Protein AF-A0A0S8IIB1-F1 (afdb_monomer)

Secondary structure (DSSP, 8-state):
--S-SHHHHHHTTT--TT------HHHHHHHHHHH-STTTBS--BTTTB--B-HHHHHHHHHHHHHHHIIIII--

Radius of gyration: 13.67 Å; Cα contacts (8 Å, |Δi|>4): 67; chains: 1; bounding box: 34×18×37 Å

Sequence (75 aa):
PMRNIEPLKKIFQGNDKGIIFVDNEKVFKDEVAKYGHQDYFIDLMGGEFGHCTEKGNRLLAENIAKVILREVFGK

Mean predicted aligned error: 2.83 Å

Solvent-accessible surface area (backbone atoms only — not comparable to full-atom values): 4462 Å² total; per-residue (Å²): 93,44,57,79,54,64,69,60,51,59,75,35,63,95,67,47,85,91,64,82,86,80,84,41,24,68,69,46,49,58,50,32,73,73,67,38,59,73,58,35,25,76,46,64,54,93,83,41,35,61,52,55,28,74,60,26,48,49,54,52,50,53,56,51,48,56,47,47,47,51,76,69,66,63,112

Structure (mmCIF, N/CA/C/O backbone):
data_AF-A0A0S8IIB1-F1
#
_entry.id   AF-A0A0S8IIB1-F1
#
loop_
_atom_site.group_PDB
_atom_site.id
_atom_site.type_symbol
_atom_site.label_atom_id
_atom_site.label_alt_id
_atom_site.label_comp_id
_atom_site.label_asym_id
_atom_site.label_entity_id
_atom_site.label_seq_id
_atom_site.pdbx_PDB_ins_code
_atom_site.Cartn_x
_atom_site.Cart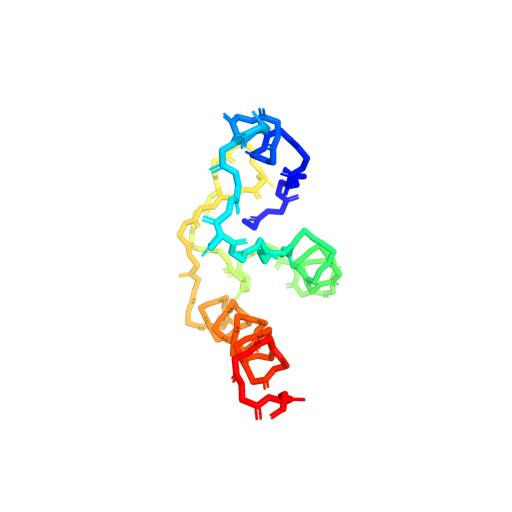n_y
_atom_site.Cartn_z
_atom_site.occupancy
_atom_site.B_iso_or_equiv
_atom_site.auth_seq_id
_atom_site.auth_comp_id
_atom_site.auth_asym_id
_atom_site.auth_atom_id
_atom_site.pdbx_PDB_model_num
ATOM 1 N N . PRO A 1 1 ? 6.466 3.764 1.314 1.00 78.69 1 PRO A N 1
ATOM 2 C CA . PRO A 1 1 ? 6.699 2.573 0.453 1.00 78.69 1 PRO A CA 1
ATOM 3 C C . PRO A 1 1 ? 8.156 2.575 -0.030 1.00 78.69 1 PRO A C 1
ATOM 5 O O . PRO A 1 1 ? 8.446 3.384 -0.884 1.00 78.69 1 PRO A O 1
ATOM 8 N N . MET A 1 2 ? 9.177 1.949 0.546 1.00 95.94 2 MET A N 1
ATOM 9 C CA . MET A 1 2 ? 9.450 0.566 0.951 1.00 95.94 2 MET A CA 1
ATOM 10 C C . MET A 1 2 ? 10.156 0.528 2.322 1.00 95.94 2 MET A C 1
ATOM 12 O O . MET A 1 2 ? 10.887 -0.403 2.644 1.00 95.94 2 MET A O 1
ATOM 16 N N . ARG A 1 3 ? 9.998 1.598 3.104 1.00 95.19 3 ARG A N 1
AT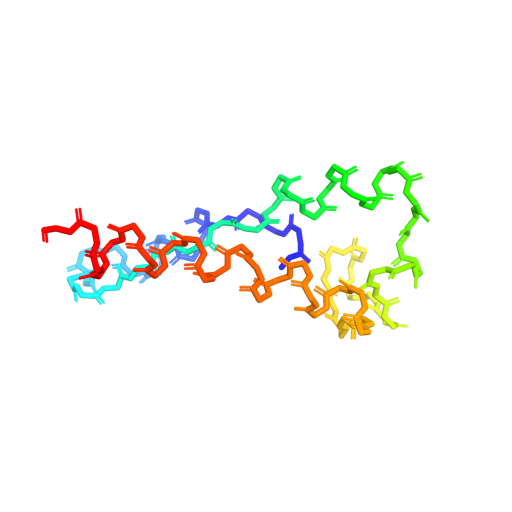OM 17 C CA . ARG A 1 3 ? 10.602 1.740 4.427 1.00 95.19 3 ARG A CA 1
ATOM 18 C C . ARG A 1 3 ? 9.849 0.929 5.470 1.00 95.19 3 ARG A C 1
ATOM 20 O O . ARG A 1 3 ? 8.621 0.865 5.429 1.00 95.19 3 ARG A O 1
ATOM 27 N N . ASN A 1 4 ? 10.606 0.438 6.441 1.00 95.69 4 ASN A N 1
ATOM 28 C CA . ASN A 1 4 ? 10.088 -0.222 7.628 1.00 95.69 4 ASN A CA 1
ATOM 29 C C . ASN A 1 4 ? 9.129 0.693 8.407 1.00 95.69 4 ASN A C 1
ATOM 31 O O . ASN A 1 4 ? 9.418 1.873 8.623 1.00 95.69 4 ASN A O 1
ATOM 35 N N . ILE A 1 5 ? 7.986 0.136 8.815 1.00 96.56 5 ILE A N 1
ATOM 36 C CA . ILE A 1 5 ? 6.933 0.829 9.565 1.00 96.56 5 ILE A CA 1
ATOM 37 C C . ILE A 1 5 ? 7.241 0.980 11.062 1.00 96.56 5 ILE A C 1
ATOM 39 O O . ILE A 1 5 ? 6.679 1.851 11.725 1.00 96.56 5 ILE A O 1
ATOM 43 N N . GLU A 1 6 ? 8.144 0.174 11.616 1.00 97.62 6 GLU A N 1
ATOM 44 C CA . GLU A 1 6 ? 8.450 0.150 13.050 1.00 97.62 6 GLU A CA 1
ATOM 45 C C . GLU A 1 6 ? 8.926 1.502 13.613 1.00 97.62 6 GLU A C 1
ATOM 47 O O . GLU A 1 6 ? 8.448 1.889 14.681 1.00 97.62 6 GLU A O 1
ATOM 52 N N . PRO A 1 7 ? 9.786 2.291 12.934 1.00 96.25 7 PRO A N 1
ATOM 53 C CA . PRO A 1 7 ? 10.111 3.643 13.384 1.00 96.25 7 PRO A CA 1
ATOM 54 C C . PRO A 1 7 ? 8.880 4.549 13.503 1.00 96.25 7 PRO A C 1
ATOM 56 O O . PRO A 1 7 ? 8.798 5.336 14.442 1.00 96.25 7 PRO A O 1
ATOM 59 N N . LEU A 1 8 ? 7.907 4.418 12.594 1.00 95.44 8 LEU A N 1
ATOM 60 C CA . LEU A 1 8 ? 6.671 5.198 12.645 1.00 95.44 8 LEU A CA 1
ATOM 61 C C . LEU A 1 8 ? 5.806 4.775 13.836 1.00 95.44 8 LEU A C 1
ATOM 63 O O . LEU A 1 8 ? 5.338 5.633 14.575 1.00 95.44 8 LEU A O 1
ATOM 67 N N . LYS A 1 9 ? 5.649 3.468 14.075 1.00 97.19 9 LYS A N 1
ATOM 68 C CA . LYS A 1 9 ? 4.927 2.964 15.256 1.00 97.19 9 LYS A CA 1
ATOM 69 C C . LYS A 1 9 ? 5.553 3.455 16.560 1.00 97.19 9 LYS A C 1
ATOM 71 O O . LYS A 1 9 ? 4.832 3.868 17.460 1.00 97.19 9 LYS A O 1
ATOM 76 N N . LYS A 1 10 ? 6.889 3.471 16.643 1.00 97.69 10 LYS A N 1
ATOM 77 C CA . LYS A 1 10 ? 7.622 3.974 17.816 1.00 97.69 10 LYS A CA 1
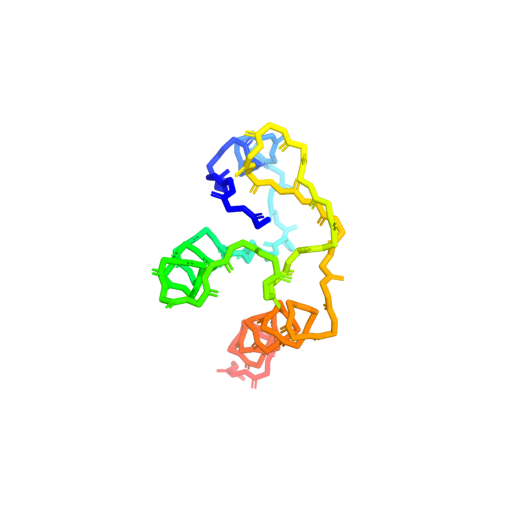ATOM 78 C C . LYS A 1 10 ? 7.337 5.445 18.116 1.00 97.69 10 LYS A C 1
ATOM 80 O O . LYS A 1 10 ? 7.229 5.797 19.283 1.00 97.69 10 LYS A O 1
ATOM 85 N N . ILE A 1 11 ? 7.170 6.292 17.096 1.00 97.38 11 ILE A N 1
ATOM 86 C CA . ILE A 1 11 ? 6.815 7.713 17.284 1.00 97.38 11 ILE A CA 1
ATOM 87 C C . ILE A 1 11 ? 5.462 7.862 17.996 1.00 97.38 11 ILE A C 1
ATOM 89 O O . ILE A 1 11 ? 5.296 8.760 18.816 1.00 97.38 11 ILE A O 1
ATOM 93 N N . PHE A 1 12 ? 4.512 6.972 17.709 1.00 97.19 12 PHE A N 1
ATOM 94 C CA . PHE A 1 12 ? 3.173 6.984 18.303 1.00 97.19 12 PHE A CA 1
ATOM 95 C C . PHE A 1 12 ? 3.029 6.039 19.501 1.00 97.19 12 PHE A C 1
ATOM 97 O O . PHE A 1 12 ? 1.921 5.856 20.003 1.00 97.19 12 PHE A O 1
ATOM 104 N N . GLN A 1 13 ? 4.121 5.436 19.979 1.00 95.81 13 GLN A N 1
ATOM 105 C CA . GLN A 1 13 ? 4.072 4.478 21.077 1.00 95.81 13 GLN A CA 1
ATOM 106 C C . GLN A 1 13 ? 3.462 5.127 22.328 1.00 95.81 13 GLN A C 1
ATOM 108 O O . GLN A 1 13 ? 3.934 6.157 22.804 1.00 95.81 13 GLN A O 1
ATOM 113 N N . GLY A 1 14 ? 2.401 4.513 22.858 1.00 95.56 14 GLY A N 1
ATOM 114 C CA . GLY A 1 14 ? 1.655 5.027 24.010 1.00 95.56 14 GLY A CA 1
ATOM 115 C C . GLY A 1 14 ? 0.546 6.033 23.670 1.00 95.56 14 GLY A C 1
ATOM 116 O O . GLY A 1 14 ? -0.222 6.378 24.561 1.00 95.56 14 GLY A O 1
ATOM 117 N N . ASN A 1 15 ? 0.423 6.460 22.407 1.00 95.88 15 ASN A N 1
ATOM 118 C CA . ASN A 1 15 ? -0.614 7.367 21.895 1.00 95.88 15 ASN A CA 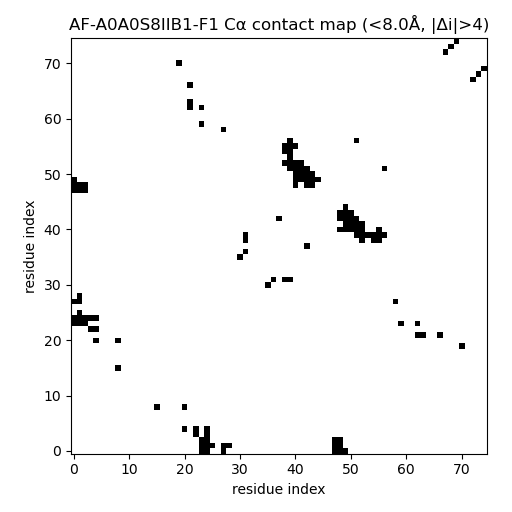1
ATOM 119 C C . ASN A 1 15 ? -1.205 6.870 20.557 1.00 95.88 15 ASN A C 1
ATOM 121 O O . ASN A 1 15 ? -1.618 7.658 19.709 1.00 95.88 15 ASN A O 1
ATOM 125 N N . ASP A 1 16 ? -1.244 5.558 20.347 1.00 95.56 16 ASP A N 1
ATOM 126 C CA . ASP A 1 16 ? -1.663 4.908 19.102 1.00 95.56 16 ASP A CA 1
ATOM 127 C C . ASP A 1 16 ? -3.161 4.564 19.050 1.00 95.56 16 ASP A C 1
ATOM 129 O O . ASP A 1 16 ? -3.653 3.997 18.071 1.00 95.56 16 ASP A O 1
ATOM 133 N N . LYS A 1 17 ? -3.928 4.937 20.081 1.00 95.81 17 LYS A N 1
ATOM 134 C CA . LYS A 1 17 ? -5.372 4.689 20.129 1.00 95.81 17 LYS A CA 1
ATOM 135 C C . LYS A 1 17 ? -6.079 5.375 18.956 1.00 95.81 17 LYS A C 1
ATOM 137 O O . LYS A 1 17 ? -6.091 6.596 18.849 1.00 95.81 17 LYS A O 1
ATOM 142 N N . GLY A 1 18 ? -6.735 4.573 18.121 1.00 94.19 18 GLY A N 1
ATOM 143 C CA . GLY A 1 18 ? -7.449 5.049 16.932 1.00 94.19 18 GLY A CA 1
ATOM 144 C C . GLY A 1 18 ? -6.571 5.195 15.686 1.00 94.19 18 GLY A C 1
ATOM 145 O O . GLY A 1 18 ? -7.087 5.573 14.637 1.00 94.19 18 GLY A O 1
ATOM 146 N N . ILE A 1 19 ? -5.278 4.867 15.765 1.00 96.50 19 ILE A N 1
ATOM 147 C CA . ILE A 1 19 ? -4.376 4.849 14.614 1.00 96.50 19 ILE A CA 1
ATOM 148 C C . ILE A 1 19 ? -4.343 3.440 14.022 1.00 96.50 19 ILE A C 1
ATOM 150 O O . ILE A 1 19 ? -4.070 2.461 14.712 1.00 96.50 19 ILE A O 1
ATOM 154 N N . ILE A 1 20 ? -4.592 3.340 12.716 1.00 96.56 20 ILE A N 1
ATOM 155 C CA . ILE A 1 20 ? -4.418 2.103 11.953 1.00 96.56 20 ILE A CA 1
ATOM 156 C C . ILE A 1 20 ? -3.136 2.233 11.134 1.00 96.56 20 ILE A C 1
ATOM 158 O O . ILE A 1 20 ? -3.023 3.087 10.256 1.00 96.56 20 ILE A O 1
ATOM 162 N N . PHE A 1 21 ? -2.165 1.370 11.415 1.00 97.00 21 PHE A N 1
ATOM 163 C CA . PHE A 1 21 ? -0.898 1.328 10.692 1.00 97.00 21 PHE A CA 1
ATOM 164 C C . PHE A 1 21 ? -1.007 0.417 9.466 1.00 97.00 21 PHE A C 1
ATOM 166 O O . PHE A 1 21 ? -1.347 -0.759 9.589 1.00 97.00 21 PHE A O 1
ATOM 173 N N . VAL A 1 22 ? -0.676 0.949 8.287 1.00 97.19 22 VAL A N 1
ATOM 174 C CA . VAL A 1 22 ? -0.654 0.194 7.024 1.00 97.19 22 VAL A CA 1
ATOM 175 C C . VAL A 1 22 ? 0.789 -0.012 6.577 1.00 97.19 22 VAL A C 1
ATOM 177 O O . VAL A 1 22 ? 1.461 0.936 6.165 1.00 97.19 22 VAL A O 1
ATOM 180 N N . ASP A 1 23 ? 1.261 -1.256 6.643 1.00 96.94 23 ASP A N 1
ATOM 181 C CA . ASP A 1 23 ? 2.583 -1.626 6.143 1.00 96.94 23 ASP A CA 1
ATOM 182 C C . ASP A 1 23 ? 2.557 -1.826 4.622 1.00 96.94 23 ASP A C 1
ATOM 184 O O . ASP A 1 23 ? 1.754 -2.588 4.084 1.00 96.94 23 ASP A O 1
ATOM 188 N N . ASN A 1 24 ? 3.448 -1.113 3.937 1.00 97.38 24 ASN A N 1
ATOM 189 C CA . ASN A 1 24 ? 3.615 -1.146 2.489 1.00 97.38 24 ASN A CA 1
ATOM 190 C C . ASN A 1 24 ? 4.970 -1.731 2.067 1.00 97.38 24 ASN A C 1
ATOM 192 O O . ASN A 1 24 ? 5.202 -1.880 0.870 1.00 97.38 24 ASN A O 1
ATOM 196 N N . GLU A 1 25 ? 5.881 -2.012 3.004 1.00 97.44 25 GLU A N 1
ATOM 197 C CA . GLU A 1 25 ? 7.266 -2.374 2.701 1.00 97.44 25 GLU A CA 1
ATOM 198 C C . GLU A 1 25 ? 7.334 -3.615 1.819 1.00 97.44 25 GLU A C 1
ATOM 200 O O . GLU A 1 25 ? 7.813 -3.539 0.688 1.00 97.44 25 GLU A O 1
ATOM 205 N N . LYS A 1 26 ? 6.812 -4.742 2.311 1.00 97.19 26 LYS A N 1
ATOM 206 C CA . LYS A 1 26 ? 6.918 -6.017 1.601 1.00 97.19 26 LYS A CA 1
ATOM 207 C C . LYS A 1 26 ? 6.219 -5.981 0.243 1.00 97.19 26 LYS A C 1
ATOM 209 O O . LYS A 1 26 ? 6.797 -6.415 -0.745 1.00 97.19 26 LYS A O 1
ATOM 214 N N . VAL A 1 27 ? 5.002 -5.439 0.194 1.00 97.44 27 VAL A N 1
ATOM 215 C CA . VAL A 1 27 ? 4.194 -5.388 -1.034 1.00 97.44 27 VAL A CA 1
ATOM 216 C C . VAL A 1 27 ? 4.906 -4.589 -2.125 1.00 97.44 27 VAL A C 1
ATOM 218 O O . VAL A 1 27 ? 4.995 -5.051 -3.257 1.00 97.44 27 VAL A O 1
ATOM 221 N N . PHE A 1 28 ? 5.474 -3.428 -1.788 1.00 98.00 28 PHE A N 1
ATOM 222 C CA . PHE A 1 28 ? 6.232 -2.650 -2.765 1.00 98.00 28 PHE A CA 1
ATOM 223 C C . PHE A 1 28 ? 7.567 -3.308 -3.124 1.00 98.00 28 PHE A C 1
ATOM 225 O O . PHE A 1 28 ? 7.902 -3.340 -4.302 1.00 98.00 28 PHE A O 1
ATOM 232 N N . LYS A 1 29 ? 8.312 -3.864 -2.156 1.00 97.88 29 LYS A N 1
ATOM 233 C CA . LYS A 1 29 ? 9.589 -4.548 -2.435 1.00 97.88 29 LYS A CA 1
ATOM 234 C C . LYS A 1 29 ? 9.410 -5.727 -3.388 1.00 97.88 29 LYS A C 1
ATOM 236 O O . LYS A 1 29 ? 10.183 -5.858 -4.332 1.00 97.88 29 LYS A O 1
ATOM 241 N N . ASP A 1 30 ? 8.386 -6.551 -3.169 1.00 98.25 30 ASP A N 1
ATOM 242 C CA . ASP A 1 30 ? 8.099 -7.708 -4.020 1.00 98.25 30 ASP A CA 1
ATOM 243 C C . ASP A 1 30 ? 7.765 -7.285 -5.459 1.00 98.25 30 ASP A C 1
ATOM 245 O O . ASP A 1 30 ? 8.201 -7.920 -6.415 1.00 98.25 30 ASP A O 1
ATOM 249 N N . GLU A 1 31 ? 6.988 -6.215 -5.625 1.00 98.00 31 GLU A N 1
ATOM 250 C CA . GLU A 1 31 ? 6.553 -5.738 -6.937 1.00 98.00 31 GLU A CA 1
ATOM 251 C C . GLU A 1 31 ? 7.666 -4.996 -7.690 1.00 98.00 31 GLU A C 1
ATOM 253 O O . GLU A 1 31 ? 7.899 -5.247 -8.874 1.00 98.00 31 GLU A O 1
ATOM 258 N N . VAL A 1 32 ? 8.432 -4.160 -6.991 1.00 96.62 32 VAL A N 1
ATOM 259 C CA . VAL A 1 32 ? 9.623 -3.495 -7.534 1.00 96.62 32 VAL A CA 1
ATOM 260 C C . VAL A 1 32 ? 10.690 -4.511 -7.937 1.00 96.62 32 VAL A C 1
ATOM 262 O O . VAL A 1 32 ? 11.334 -4.332 -8.967 1.00 96.62 32 VAL A O 1
ATOM 265 N N . ALA A 1 33 ? 10.865 -5.600 -7.183 1.00 97.06 33 ALA A N 1
ATOM 266 C CA . ALA A 1 33 ? 11.805 -6.659 -7.547 1.00 97.06 33 ALA A CA 1
ATOM 267 C C . ALA A 1 33 ? 11.423 -7.376 -8.855 1.00 97.06 33 ALA A C 1
ATOM 269 O O . ALA A 1 33 ? 12.306 -7.858 -9.562 1.00 97.06 33 ALA A O 1
ATOM 270 N N . LYS A 1 34 ? 10.127 -7.443 -9.190 1.00 97.81 34 LYS A N 1
ATOM 271 C CA . LYS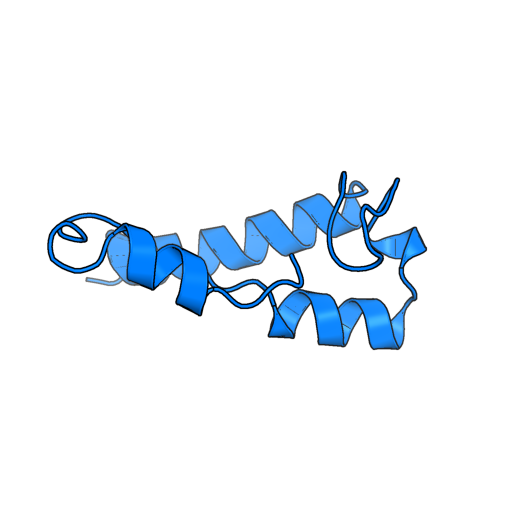 A 1 34 ? 9.632 -8.091 -10.417 1.00 97.81 34 LYS A CA 1
ATOM 272 C C . LYS A 1 34 ? 9.691 -7.181 -11.637 1.00 97.81 34 LYS A C 1
ATOM 274 O O . LYS A 1 34 ? 10.054 -7.643 -12.713 1.00 97.81 34 LYS A O 1
ATOM 279 N N . TYR A 1 35 ? 9.295 -5.920 -11.480 1.00 97.06 35 TYR A N 1
ATOM 280 C CA . TYR A 1 35 ? 9.061 -5.022 -12.617 1.00 97.06 35 TYR A CA 1
ATOM 281 C C . TYR A 1 35 ? 10.008 -3.817 -12.665 1.00 97.06 35 TYR A C 1
ATOM 283 O O . TYR A 1 35 ? 10.006 -3.061 -13.629 1.00 97.06 35 TYR A O 1
ATOM 291 N N . GLY A 1 36 ? 10.851 -3.648 -11.649 1.00 95.31 36 GLY A N 1
ATOM 292 C CA . GLY A 1 36 ? 11.767 -2.523 -11.530 1.00 95.31 36 GLY A CA 1
ATOM 293 C C . GLY A 1 36 ? 11.144 -1.303 -10.853 1.00 95.31 36 GLY A C 1
ATOM 294 O O . GLY A 1 36 ? 9.934 -1.174 -10.675 1.00 95.31 36 GLY A O 1
ATOM 295 N N . HIS A 1 37 ? 12.014 -0.380 -10.453 1.00 96.12 37 HIS A N 1
ATOM 296 C CA . HIS A 1 37 ? 11.625 0.818 -9.711 1.00 96.12 37 HIS A CA 1
ATOM 297 C C . HIS A 1 37 ? 10.782 1.791 -10.544 1.00 96.12 37 HIS A C 1
ATOM 299 O O . HIS A 1 37 ? 9.809 2.338 -10.033 1.00 96.12 37 HIS A O 1
ATOM 305 N N . GLN A 1 38 ? 11.133 1.984 -11.820 1.00 95.94 38 GLN A N 1
ATOM 306 C CA . GLN A 1 38 ? 10.495 2.966 -12.710 1.00 95.94 38 GLN A CA 1
ATOM 307 C C . GLN A 1 38 ? 9.022 2.647 -13.006 1.00 95.94 38 GLN A C 1
ATOM 309 O O . GLN A 1 38 ? 8.243 3.543 -13.311 1.00 95.94 38 GLN A O 1
ATOM 314 N N . ASP A 1 39 ? 8.623 1.384 -12.851 1.00 97.69 39 ASP A N 1
ATOM 315 C CA . ASP A 1 39 ? 7.234 0.955 -12.998 1.00 97.69 39 ASP A CA 1
ATOM 316 C C . ASP A 1 39 ? 6.335 1.473 -11.869 1.00 97.69 39 ASP A C 1
ATOM 318 O O . ASP A 1 39 ? 5.137 1.689 -12.065 1.00 97.69 39 ASP A O 1
ATOM 322 N N . TYR A 1 40 ? 6.904 1.680 -10.681 1.00 97.44 40 TYR A N 1
ATOM 323 C CA . TYR A 1 40 ? 6.166 2.020 -9.465 1.00 97.44 40 TYR A CA 1
ATOM 324 C C . TYR A 1 40 ? 6.456 3.433 -8.957 1.00 97.44 40 TYR A C 1
ATOM 326 O O . TYR A 1 40 ? 5.627 4.000 -8.244 1.00 97.44 40 TYR A O 1
ATOM 334 N N . PHE A 1 41 ? 7.581 4.027 -9.355 1.00 97.88 41 PHE A N 1
ATOM 335 C CA . PHE A 1 41 ? 8.043 5.326 -8.882 1.00 97.88 41 PHE A CA 1
ATOM 336 C C . PHE A 1 41 ? 8.468 6.243 -10.035 1.00 97.88 41 PHE A C 1
ATOM 338 O O . PHE A 1 41 ? 9.210 5.832 -10.923 1.00 97.88 41 PHE A O 1
ATOM 345 N N . ILE A 1 42 ? 8.014 7.499 -9.985 1.00 97.25 42 ILE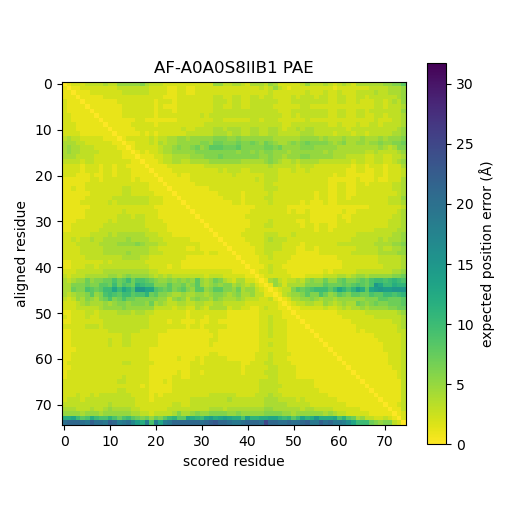 A N 1
ATOM 346 C CA . ILE A 1 42 ? 8.450 8.595 -10.866 1.00 97.25 42 ILE A CA 1
ATOM 347 C C . ILE A 1 42 ? 9.841 9.072 -10.440 1.00 97.25 42 ILE A C 1
ATOM 349 O O . ILE A 1 42 ? 10.704 9.334 -11.274 1.00 97.25 42 ILE A O 1
ATOM 353 N N . ASP A 1 43 ? 10.063 9.153 -9.130 1.00 95.19 43 ASP A N 1
ATOM 354 C CA . ASP A 1 43 ? 11.340 9.487 -8.517 1.00 95.19 43 ASP A CA 1
ATOM 355 C C . ASP A 1 43 ? 11.585 8.638 -7.267 1.00 95.19 43 ASP A C 1
ATOM 357 O O . ASP A 1 43 ? 10.682 7.999 -6.726 1.00 95.19 43 ASP A O 1
ATOM 361 N N . LEU A 1 44 ? 12.841 8.609 -6.821 1.00 92.12 44 LEU A N 1
ATOM 362 C CA . LEU A 1 44 ? 13.236 7.925 -5.599 1.00 92.12 44 LEU A CA 1
ATOM 363 C C . LEU A 1 44 ? 14.176 8.793 -4.778 1.00 92.12 44 LEU A C 1
ATOM 365 O O . LEU A 1 44 ? 15.255 9.183 -5.219 1.00 92.12 44 LEU A O 1
ATOM 369 N N . MET A 1 45 ? 13.794 9.004 -3.530 1.00 87.25 45 MET A N 1
ATOM 370 C CA . MET A 1 45 ? 14.639 9.525 -2.477 1.00 87.25 45 MET A CA 1
ATOM 371 C C . MET A 1 45 ? 15.289 8.355 -1.736 1.00 87.25 45 MET A C 1
ATOM 373 O O . MET A 1 45 ? 14.612 7.470 -1.206 1.00 87.25 45 MET A O 1
ATOM 377 N N . GLY A 1 46 ? 16.624 8.324 -1.735 1.00 81.38 46 GLY A N 1
ATOM 378 C CA . GLY A 1 46 ? 17.403 7.283 -1.055 1.00 81.38 46 GLY A CA 1
ATOM 379 C C . GLY A 1 46 ? 17.198 5.865 -1.600 1.00 81.38 46 GLY A C 1
ATOM 380 O O . GLY A 1 46 ? 17.541 4.912 -0.916 1.00 81.38 46 GLY A O 1
ATOM 381 N N . GLY A 1 47 ? 16.616 5.712 -2.797 1.00 82.50 47 GLY A N 1
ATOM 382 C CA . GLY A 1 47 ? 16.283 4.404 -3.376 1.00 82.50 47 GLY A CA 1
ATOM 383 C C . GLY A 1 47 ? 15.119 3.685 -2.687 1.00 82.50 47 GLY A C 1
ATOM 384 O O . GLY A 1 47 ? 14.830 2.541 -3.020 1.00 82.50 47 GLY A O 1
ATOM 385 N N . GLU A 1 48 ? 14.445 4.334 -1.734 1.00 84.75 48 GLU A N 1
ATOM 386 C CA . GLU A 1 48 ? 13.491 3.655 -0.859 1.00 84.75 48 GLU A CA 1
ATOM 387 C C . GLU A 1 48 ? 12.058 4.148 -0.998 1.00 84.75 48 GLU A C 1
ATOM 389 O O . GLU A 1 48 ? 11.161 3.371 -0.702 1.00 84.75 48 GLU A O 1
ATOM 394 N N . PHE A 1 49 ? 11.812 5.405 -1.372 1.00 90.12 49 PHE A N 1
ATOM 395 C CA . PHE A 1 49 ? 10.467 5.982 -1.490 1.00 90.12 49 PHE A CA 1
ATOM 396 C C . PHE A 1 49 ? 10.479 7.226 -2.381 1.00 90.12 49 PHE A C 1
ATOM 398 O O . PHE A 1 49 ? 11.514 7.862 -2.529 1.00 90.12 49 PHE A O 1
ATOM 405 N N . GLY A 1 50 ? 9.330 7.611 -2.925 1.00 94.19 50 GLY A N 1
ATOM 406 C CA . GLY A 1 50 ? 9.183 8.814 -3.744 1.00 94.19 50 GLY A CA 1
ATOM 407 C C . GLY A 1 50 ? 7.764 8.941 -4.283 1.00 94.19 50 GLY A C 1
ATOM 408 O O . GLY A 1 50 ? 6.848 8.269 -3.789 1.00 94.19 50 GLY A O 1
ATOM 409 N N . HIS A 1 51 ? 7.573 9.789 -5.288 1.00 97.44 51 HIS A N 1
ATOM 410 C CA . HIS A 1 51 ? 6.286 9.928 -5.960 1.00 97.44 51 HIS A CA 1
ATOM 411 C C . HIS A 1 51 ? 5.982 8.665 -6.766 1.00 97.44 51 HIS A C 1
ATOM 413 O O . HIS A 1 51 ? 6.789 8.211 -7.576 1.00 97.44 51 HIS A O 1
ATOM 419 N N . CYS A 1 52 ? 4.812 8.075 -6.535 1.00 97.75 52 CYS A N 1
ATOM 420 C CA . CYS A 1 52 ? 4.387 6.881 -7.254 1.00 97.75 52 CYS A CA 1
ATOM 421 C C . CYS A 1 52 ? 3.909 7.221 -8.672 1.00 97.75 52 CYS A C 1
ATOM 423 O O . CYS A 1 52 ? 3.301 8.268 -8.899 1.00 97.75 52 CYS A O 1
ATOM 425 N N . THR A 1 53 ? 4.116 6.292 -9.605 1.00 98.38 53 THR A N 1
ATOM 426 C CA . THR A 1 53 ? 3.401 6.276 -10.892 1.00 98.38 53 THR A CA 1
ATOM 427 C C . THR A 1 53 ? 1.910 5.987 -10.668 1.00 98.38 53 THR A C 1
ATOM 429 O O . THR A 1 53 ? 1.483 5.678 -9.553 1.00 98.38 53 THR A O 1
ATOM 432 N N . GLU A 1 54 ? 1.091 6.006 -11.722 1.00 98.56 54 GLU A N 1
ATOM 433 C CA . GLU A 1 54 ? -0.300 5.529 -11.640 1.00 98.56 54 GLU A CA 1
ATOM 434 C C . GLU A 1 54 ? -0.382 4.082 -11.123 1.00 98.56 54 GLU A C 1
ATOM 436 O O . GLU A 1 54 ? -1.178 3.778 -10.232 1.00 98.56 54 GLU A O 1
ATOM 441 N N . LYS A 1 55 ? 0.503 3.206 -11.615 1.00 98.31 55 LYS A N 1
ATOM 442 C CA . LYS A 1 55 ? 0.617 1.806 -11.181 1.00 98.31 55 LYS A CA 1
ATOM 443 C C . LYS A 1 55 ? 1.020 1.702 -9.704 1.00 98.31 55 LYS A C 1
ATOM 445 O O . LYS A 1 55 ? 0.420 0.927 -8.960 1.00 98.31 55 LYS A O 1
ATOM 450 N N . GLY A 1 56 ? 1.966 2.527 -9.245 1.00 98.19 56 GLY A N 1
ATOM 451 C CA . GLY A 1 56 ? 2.334 2.621 -7.827 1.00 98.19 56 GLY A CA 1
ATOM 452 C C . GLY A 1 56 ? 1.214 3.139 -6.931 1.00 98.19 56 GLY A C 1
ATOM 453 O O . GLY A 1 56 ? 0.947 2.552 -5.882 1.00 98.19 56 GLY A O 1
ATOM 454 N N . ASN A 1 57 ? 0.498 4.178 -7.362 1.00 98.69 57 ASN A N 1
ATOM 455 C CA . ASN A 1 57 ? -0.652 4.704 -6.629 1.00 98.69 57 ASN A CA 1
ATOM 456 C C . ASN A 1 57 ? -1.772 3.667 -6.530 1.00 98.69 57 ASN A C 1
ATOM 458 O O . ASN A 1 57 ? -2.390 3.533 -5.474 1.00 98.69 57 ASN A O 1
ATOM 462 N N . ARG A 1 58 ? -1.996 2.886 -7.593 1.00 98.75 58 ARG A N 1
ATOM 463 C CA . ARG A 1 58 ? -2.954 1.781 -7.578 1.00 98.75 58 ARG A CA 1
ATOM 464 C C . ARG A 1 58 ? -2.579 0.724 -6.538 1.00 98.75 58 ARG A C 1
ATOM 466 O O . ARG A 1 58 ? -3.429 0.367 -5.726 1.00 98.75 58 ARG A O 1
ATOM 473 N N . LEU A 1 59 ? -1.320 0.280 -6.515 1.00 98.38 59 LEU A N 1
ATOM 474 C CA . LEU A 1 59 ? -0.824 -0.691 -5.531 1.00 98.38 59 LEU A CA 1
ATOM 475 C C . LEU A 1 59 ? -0.983 -0.180 -4.089 1.00 98.38 59 LEU A C 1
ATOM 477 O O . LEU A 1 59 ? -1.449 -0.913 -3.213 1.00 98.38 59 LEU A O 1
ATOM 481 N N . LEU A 1 60 ? -0.635 1.089 -3.848 1.00 98.44 60 LEU A N 1
ATOM 482 C CA . LEU A 1 60 ? -0.784 1.736 -2.543 1.00 98.44 60 LEU A CA 1
ATOM 483 C C . LEU A 1 60 ? -2.250 1.782 -2.098 1.00 98.44 60 LEU A C 1
ATOM 485 O O . LEU A 1 60 ? -2.576 1.369 -0.983 1.00 98.44 60 LEU A O 1
ATOM 489 N N . ALA A 1 61 ? -3.132 2.265 -2.974 1.00 98.56 61 ALA A N 1
ATOM 490 C CA . ALA A 1 61 ? -4.554 2.401 -2.693 1.00 98.56 61 ALA A CA 1
ATOM 491 C C . ALA A 1 61 ? -5.209 1.044 -2.410 1.00 98.56 61 ALA A C 1
ATOM 493 O O . ALA A 1 61 ? -5.971 0.924 -1.452 1.00 98.56 61 ALA A O 1
ATOM 494 N N . GLU A 1 62 ? -4.883 0.006 -3.183 1.00 98.56 62 GLU A N 1
ATOM 495 C CA . GLU A 1 62 ? -5.405 -1.345 -2.956 1.00 98.56 62 GLU A CA 1
ATOM 496 C C . GLU A 1 62 ? -4.956 -1.926 -1.611 1.00 98.56 62 GLU A C 1
ATOM 498 O O . GLU A 1 62 ? -5.755 -2.562 -0.920 1.00 98.56 62 GLU A O 1
ATOM 503 N N . ASN A 1 63 ? -3.702 -1.697 -1.208 1.00 98.19 63 ASN A N 1
ATOM 504 C CA . ASN A 1 63 ? -3.209 -2.157 0.089 1.00 98.19 63 ASN A CA 1
ATOM 505 C C . ASN A 1 63 ? -3.925 -1.448 1.253 1.00 98.19 63 ASN A C 1
ATOM 507 O O . ASN A 1 63 ? -4.392 -2.103 2.185 1.00 98.19 63 ASN A O 1
ATOM 511 N N . ILE A 1 64 ? -4.089 -0.123 1.171 1.00 98.06 64 ILE A N 1
ATOM 512 C CA . ILE A 1 64 ? -4.823 0.666 2.174 1.00 98.06 64 ILE A CA 1
ATOM 513 C C . ILE A 1 64 ? -6.292 0.233 2.241 1.00 98.06 64 ILE A C 1
ATOM 515 O O . ILE A 1 64 ? -6.817 0.001 3.330 1.00 98.06 64 ILE A O 1
AT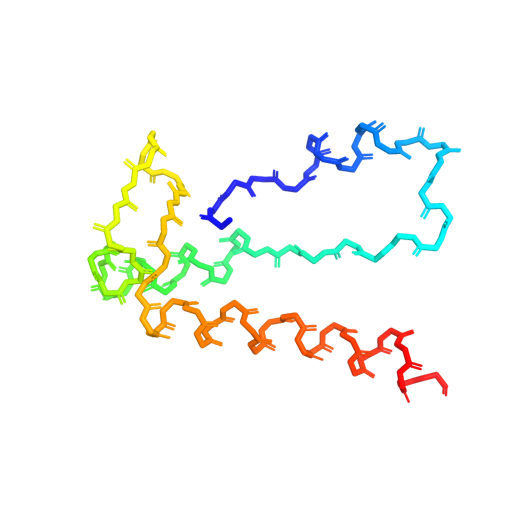OM 519 N N . ALA A 1 65 ? -6.950 0.071 1.090 1.00 98.25 65 ALA A N 1
ATOM 520 C CA . ALA A 1 65 ? -8.350 -0.335 1.019 1.00 98.25 65 ALA A CA 1
ATOM 521 C C . ALA A 1 65 ? -8.587 -1.693 1.694 1.00 98.25 65 ALA A C 1
ATOM 523 O O . ALA A 1 65 ? -9.540 -1.830 2.459 1.00 98.25 65 ALA A O 1
ATOM 524 N N . LYS A 1 66 ? -7.696 -2.675 1.489 1.00 97.62 66 LYS A N 1
ATOM 525 C CA . LYS A 1 66 ? -7.765 -3.979 2.176 1.00 97.62 66 LYS A CA 1
ATOM 526 C C . LYS A 1 66 ? -7.736 -3.832 3.696 1.00 97.62 66 LYS A C 1
ATOM 528 O O . LYS A 1 66 ? -8.489 -4.516 4.385 1.00 97.62 66 LYS A O 1
ATOM 533 N N . VAL A 1 67 ? -6.893 -2.941 4.222 1.00 97.19 67 VAL A N 1
ATOM 534 C CA . VAL A 1 67 ? -6.823 -2.693 5.668 1.00 97.19 67 VAL A CA 1
ATOM 535 C C . VAL A 1 67 ? -8.088 -1.999 6.168 1.00 97.19 67 VAL A C 1
ATOM 537 O O . VAL A 1 67 ? -8.641 -2.432 7.171 1.00 97.19 67 VAL A O 1
ATOM 540 N N . ILE A 1 68 ? -8.597 -0.987 5.463 1.00 97.31 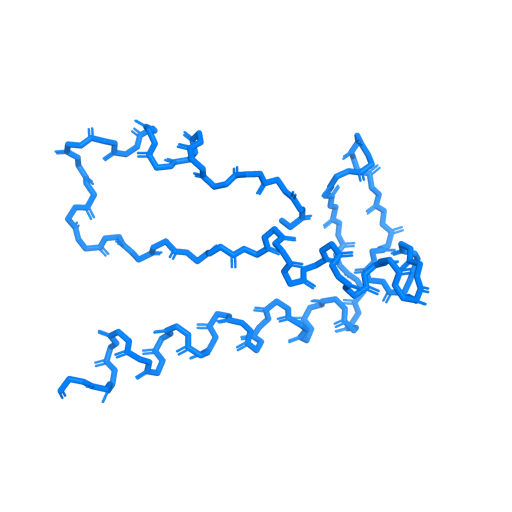68 ILE A N 1
ATOM 541 C CA . ILE A 1 68 ? -9.851 -0.313 5.840 1.00 97.31 68 ILE A CA 1
ATOM 542 C C . ILE A 1 68 ? -11.012 -1.312 5.877 1.00 97.31 68 ILE A C 1
ATOM 544 O O . ILE A 1 68 ? -11.733 -1.385 6.871 1.00 97.31 68 ILE A O 1
ATOM 548 N N . LEU A 1 69 ? -11.169 -2.114 4.822 1.00 97.81 69 LEU A N 1
ATOM 549 C CA . LEU A 1 69 ? -12.213 -3.135 4.751 1.00 97.81 69 LEU A CA 1
ATOM 550 C C . LEU A 1 69 ? -12.125 -4.114 5.924 1.00 97.81 69 LEU A C 1
ATOM 552 O O . LEU A 1 69 ? -13.152 -4.446 6.499 1.00 97.81 69 LEU A O 1
ATOM 556 N N . ARG A 1 70 ? -10.917 -4.523 6.325 1.00 96.50 70 ARG A N 1
ATOM 557 C CA . ARG A 1 70 ? -10.711 -5.434 7.457 1.00 96.50 70 ARG A CA 1
ATOM 558 C C . ARG A 1 70 ? -10.968 -4.779 8.819 1.00 96.50 70 ARG A C 1
ATOM 560 O O . ARG A 1 70 ? -11.678 -5.345 9.637 1.00 96.50 70 ARG A O 1
ATOM 567 N N . GLU A 1 71 ? -10.376 -3.617 9.079 1.00 95.50 71 GLU A N 1
ATOM 568 C CA . GLU A 1 71 ? -10.317 -3.018 10.424 1.00 95.50 71 GLU A CA 1
ATOM 569 C C . GLU A 1 71 ? -11.537 -2.154 10.774 1.00 95.50 71 GLU A C 1
ATOM 571 O O . GLU A 1 71 ? -11.839 -1.954 11.958 1.00 95.50 71 GLU A O 1
ATOM 576 N N . VAL A 1 72 ? -12.212 -1.612 9.754 1.00 94.12 72 VAL A N 1
ATOM 577 C CA . VAL A 1 72 ? -13.348 -0.690 9.906 1.00 94.12 72 VAL A CA 1
ATOM 578 C C . VAL A 1 72 ? -14.669 -1.381 9.584 1.00 94.12 72 VAL A C 1
ATOM 580 O O . VAL A 1 72 ? -15.615 -1.242 10.352 1.00 94.12 72 VAL A O 1
ATOM 583 N N . PHE A 1 73 ? -14.732 -2.124 8.475 1.00 94.12 73 PHE A N 1
ATOM 584 C CA . PHE A 1 73 ? -15.980 -2.724 7.982 1.00 94.12 73 PHE A CA 1
ATOM 585 C C . PHE A 1 73 ? -16.108 -4.230 8.249 1.00 94.12 73 PHE A C 1
ATOM 587 O O . PHE A 1 73 ? -17.204 -4.766 8.152 1.00 94.12 73 PHE A O 1
ATOM 594 N N . GLY A 1 74 ? -15.008 -4.918 8.562 1.00 85.50 74 GLY A N 1
ATOM 595 C CA . GLY A 1 74 ? -14.965 -6.362 8.815 1.00 85.50 74 GLY A CA 1
ATOM 596 C C . GLY A 1 74 ? -15.220 -6.754 10.272 1.00 85.50 74 GLY A C 1
ATOM 597 O O . GLY A 1 74 ? -14.913 -7.886 10.643 1.00 85.50 74 GLY A O 1
ATOM 598 N N . LYS A 1 75 ? -15.713 -5.817 11.088 1.00 58.12 75 LYS A N 1
ATOM 599 C CA . LYS A 1 75 ? -16.083 -6.023 12.492 1.00 58.12 75 LYS A CA 1
ATOM 600 C C . LYS A 1 75 ? -17.568 -6.309 12.636 1.00 58.12 75 LYS A C 1
ATOM 602 O O . LYS A 1 75 ? -18.355 -5.626 11.948 1.00 58.12 75 LYS A O 1
#

pLDDT: mean 95.22, std 5.9, range [58.12, 98.75]

Foldseek 3Di:
DQDDCVVVCVVCVPPCVPPDDQHDNVVVVVVCVVPNDVQ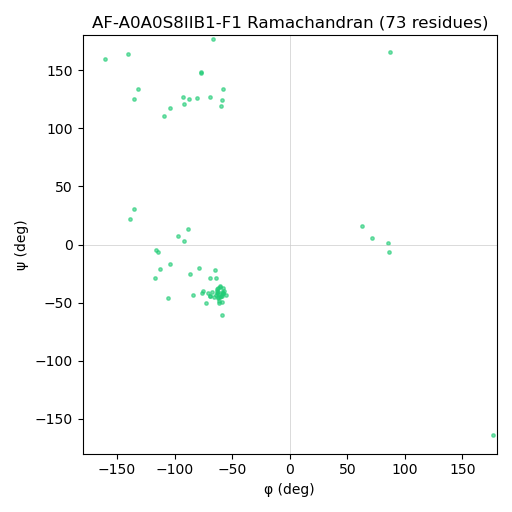FEPDDDVNGDHHTDPNNVVSVVVSVVVSCCCPPVVD